Protein AF-A0A1D7Y034-F1 (afdb_monomer_lite)

Foldseek 3Di:
DDDDDDDDDDDPPPPVVVVVVVVVVVVVVVPPDDVLLFFAAPVLQVLCVVLVNDQDAQKKFWDDPPDPGTDIDGPPDPPPDPDPDPIPIGHRHGLVRLVVLLVVQFVDKDWDADPVRWIWMQGPLGIFIDNHNNNRSSVSNSSSSD

Sequence (146 aa):
MKTKLTFSNRELAGEYKATLIDEVKKVSNNNKMKLEEQVCNAEFAKELKELGVKQESKFYWEHGEDAPEPYLITDESELQLEDGYNVENSSAFTVAELGVLLLEKVEKYSVYVFPENLWNGRDENGTAEGSNEANLRAIMLIRALS

Radius of gyration: 21.64 Å; chains: 1; bounding box: 63×40×54 Å

Secondary structure (DSSP, 8-state):
--------SSS-TTHHHHHHHHHHHHHHHH----GGGTB--HHHHHHHHHTT-----SEEEE--TT-SS-EEEETT-TTS--TT-----EE--BHHHHHHHHHTT-S--EEEE-TTS-EEEEETTEEEEESSHHHHHHHHHHHHH-

Structure (mmCIF, N/CA/C/O backbone):
data_AF-A0A1D7Y034-F1
#
_entry.id   AF-A0A1D7Y034-F1
#
loop_
_atom_site.group_PDB
_atom_site.id
_atom_site.type_symbol
_atom_site.label_atom_id
_atom_site.label_alt_id
_atom_site.label_comp_id
_atom_site.label_asym_id
_atom_site.label_entity_id
_atom_site.label_seq_id
_atom_site.pdbx_PDB_ins_code
_atom_site.Cartn_x
_atom_site.Cartn_y
_atom_site.Cartn_z
_atom_site.occupancy
_atom_site.B_iso_or_equiv
_atom_site.auth_seq_id
_atom_site.auth_comp_id
_atom_site.auth_asym_id
_atom_site.auth_atom_id
_atom_site.pdbx_PDB_model_num
ATOM 1 N N . MET A 1 1 ? -27.858 28.026 -14.494 1.00 34.91 1 MET A N 1
ATOM 2 C CA . MET A 1 1 ? -28.434 27.984 -15.856 1.00 34.91 1 MET A CA 1
ATOM 3 C C . MET A 1 1 ? -28.636 26.510 -16.206 1.00 34.91 1 MET A C 1
ATOM 5 O O . MET A 1 1 ? -27.652 25.789 -16.236 1.00 34.91 1 MET A O 1
ATOM 9 N N . LYS A 1 2 ? -29.878 26.011 -16.299 1.00 32.03 2 LYS A N 1
ATOM 10 C CA . LYS A 1 2 ? -30.168 24.599 -16.627 1.00 32.03 2 LYS A CA 1
ATOM 11 C C . LYS A 1 2 ? -30.621 24.534 -18.084 1.00 32.03 2 LYS A C 1
ATOM 13 O O . LYS A 1 2 ? -31.676 25.078 -18.399 1.00 32.03 2 LYS A O 1
ATOM 18 N N . THR A 1 3 ? -29.845 23.899 -18.955 1.00 28.53 3 THR A N 1
ATOM 19 C CA . THR A 1 3 ? -30.207 23.748 -20.370 1.00 28.53 3 THR A CA 1
ATOM 20 C C . THR A 1 3 ? -31.027 22.474 -20.541 1.00 28.53 3 THR A C 1
ATOM 22 O O . THR A 1 3 ? -30.550 21.378 -20.263 1.00 28.53 3 THR A O 1
ATOM 25 N N . LYS A 1 4 ? -32.284 22.620 -20.967 1.00 32.78 4 LYS A N 1
ATOM 26 C CA . LYS A 1 4 ? -33.165 21.510 -21.340 1.00 32.78 4 LYS A CA 1
ATOM 27 C C . LYS A 1 4 ? -32.993 21.272 -22.840 1.00 32.78 4 LYS A C 1
ATOM 29 O O . LYS A 1 4 ? -33.302 22.162 -23.624 1.00 32.78 4 LYS A O 1
ATOM 34 N N . LEU A 1 5 ? -32.483 20.105 -23.227 1.00 32.66 5 LEU A N 1
ATOM 35 C CA . LEU A 1 5 ? -32.348 19.702 -24.629 1.00 32.66 5 LEU A CA 1
ATOM 36 C C . LEU A 1 5 ? -33.499 18.755 -24.990 1.00 32.66 5 LEU A C 1
ATOM 38 O O . LEU A 1 5 ? -33.717 17.749 -24.320 1.00 32.66 5 LEU A O 1
ATOM 42 N N . THR A 1 6 ? -34.239 19.088 -26.043 1.00 40.19 6 THR A N 1
ATOM 43 C CA . THR A 1 6 ? -35.252 18.227 -26.671 1.00 40.19 6 THR A CA 1
ATOM 44 C C . THR A 1 6 ? -34.935 18.130 -28.153 1.00 40.19 6 THR A C 1
ATOM 46 O O . THR A 1 6 ? -34.863 19.166 -28.809 1.00 40.19 6 THR A O 1
ATOM 49 N N . PHE A 1 7 ? -34.788 16.913 -28.685 1.00 42.06 7 PHE A N 1
ATOM 50 C CA . PHE A 1 7 ? -34.561 16.683 -30.116 1.00 42.06 7 PHE A CA 1
ATOM 51 C C . PHE A 1 7 ? -35.415 15.524 -30.640 1.00 42.06 7 PHE A C 1
ATOM 53 O O . PHE A 1 7 ? -35.577 14.505 -29.969 1.00 42.06 7 PHE A O 1
ATOM 60 N N . SER A 1 8 ? -35.982 15.705 -31.837 1.00 41.66 8 SER A N 1
ATOM 61 C CA . SER A 1 8 ? -36.820 14.729 -32.537 1.00 41.66 8 SER A CA 1
ATOM 62 C C . SER A 1 8 ? -35.986 13.756 -33.376 1.00 41.66 8 SER A C 1
ATOM 64 O O . SER A 1 8 ? -35.147 14.165 -34.178 1.00 41.66 8 SER A O 1
ATOM 66 N N . ASN A 1 9 ? -36.271 12.462 -33.230 1.00 45.34 9 ASN A N 1
ATOM 67 C CA . ASN A 1 9 ? -35.638 11.366 -33.960 1.00 45.34 9 ASN A CA 1
ATOM 68 C C . ASN A 1 9 ? -36.084 11.345 -35.430 1.00 45.34 9 ASN A C 1
ATOM 70 O O . ASN A 1 9 ? -37.201 10.894 -35.678 1.00 45.34 9 ASN A O 1
ATOM 74 N N . ARG A 1 10 ? -35.220 11.716 -36.393 1.00 46.59 10 ARG A N 1
ATOM 75 C CA . ARG A 1 10 ? -35.040 10.872 -37.600 1.00 46.59 10 ARG A CA 1
ATOM 76 C C . ARG A 1 10 ? -33.924 11.201 -38.593 1.00 46.59 10 ARG A C 1
ATOM 78 O O . ARG A 1 10 ? -33.664 10.329 -39.408 1.00 46.59 10 ARG A O 1
ATOM 85 N N . GLU A 1 11 ? -33.217 12.328 -38.529 1.00 47.41 11 GLU A N 1
ATOM 86 C CA . GLU A 1 11 ? -32.293 12.677 -39.639 1.00 47.41 11 GLU A CA 1
ATOM 87 C C . GLU A 1 11 ? -30.805 12.812 -39.272 1.00 47.41 11 GLU A C 1
ATOM 89 O O . GLU A 1 11 ? -29.978 13.019 -40.149 1.00 47.41 11 GLU A O 1
ATOM 94 N N . LEU A 1 12 ? -30.413 12.595 -38.011 1.00 46.62 12 LEU A N 1
ATOM 95 C CA . LEU A 1 12 ? -29.021 12.794 -37.559 1.00 46.62 12 LEU A CA 1
ATOM 96 C C . LEU A 1 12 ? -28.217 11.498 -37.329 1.00 46.62 12 LEU A C 1
ATOM 98 O O . LEU A 1 12 ? -27.080 11.546 -36.879 1.00 46.62 12 LEU A O 1
ATOM 102 N N . ALA A 1 13 ? -28.771 10.319 -37.623 1.00 51.94 13 ALA A N 1
ATOM 103 C CA . ALA A 1 13 ? -28.245 9.047 -37.107 1.00 51.94 13 ALA A CA 1
ATOM 104 C C . ALA A 1 13 ? -26.913 8.553 -37.721 1.00 51.94 13 ALA A C 1
ATOM 106 O O . ALA A 1 13 ? -26.304 7.646 -37.157 1.00 51.94 13 ALA A O 1
ATOM 107 N N . GLY A 1 14 ? -26.466 9.097 -38.858 1.00 51.84 14 GLY A N 1
ATOM 108 C CA . GLY A 1 14 ? -25.249 8.645 -39.550 1.00 51.84 14 GLY A CA 1
ATOM 109 C C . GLY A 1 14 ? -23.975 9.329 -39.051 1.00 51.84 14 GLY A C 1
ATOM 110 O O . GLY A 1 14 ? -23.077 8.675 -38.524 1.00 51.84 14 GLY A O 1
ATOM 111 N N . GLU A 1 15 ? -23.917 10.656 -39.171 1.00 49.28 15 GLU A N 1
ATOM 112 C CA . GLU A 1 15 ? -22.722 11.450 -38.845 1.00 49.28 15 GLU A CA 1
ATOM 113 C C . GLU A 1 15 ? -22.504 11.611 -37.332 1.00 49.28 15 GLU A C 1
ATOM 115 O O . GLU A 1 15 ? -21.362 11.536 -36.874 1.00 49.28 15 GLU A O 1
ATOM 120 N N . TYR A 1 16 ? -23.580 11.710 -36.532 1.00 49.69 16 TYR A N 1
ATOM 121 C CA . TYR A 1 16 ? -23.474 11.737 -35.062 1.00 49.69 16 TYR A CA 1
ATOM 122 C C . TYR A 1 16 ? -22.972 10.415 -34.481 1.00 49.69 16 TYR A C 1
ATOM 124 O O . TYR A 1 16 ? -22.330 10.396 -33.437 1.00 49.69 16 TYR A O 1
ATOM 132 N N . LYS A 1 17 ? -23.264 9.286 -35.136 1.00 53.25 17 LYS A N 1
ATOM 133 C CA . LYS A 1 17 ? -22.855 7.969 -34.639 1.00 53.25 17 LYS A CA 1
ATOM 134 C C . LYS A 1 17 ? -21.359 7.744 -34.847 1.00 53.25 17 LYS A C 1
ATOM 136 O O . LYS A 1 17 ? -20.724 7.167 -33.975 1.00 53.25 17 LYS A O 1
ATOM 141 N N . ALA A 1 18 ? -20.794 8.242 -35.947 1.00 55.47 18 ALA A N 1
ATOM 142 C CA . ALA A 1 18 ? -19.353 8.201 -36.190 1.00 55.47 18 ALA A CA 1
ATOM 143 C C . ALA A 1 18 ? -18.583 9.107 -35.213 1.00 55.47 18 ALA A C 1
ATOM 145 O O . ALA A 1 18 ? -17.640 8.648 -34.578 1.00 55.47 18 ALA A O 1
ATOM 146 N N . THR A 1 19 ? -19.049 10.343 -35.003 1.00 57.69 19 THR A N 1
ATOM 147 C CA . THR A 1 19 ? -18.433 11.287 -34.050 1.00 57.69 19 THR A CA 1
ATOM 148 C C . THR A 1 19 ? -18.545 10.823 -32.599 1.00 57.69 19 THR A C 1
ATOM 150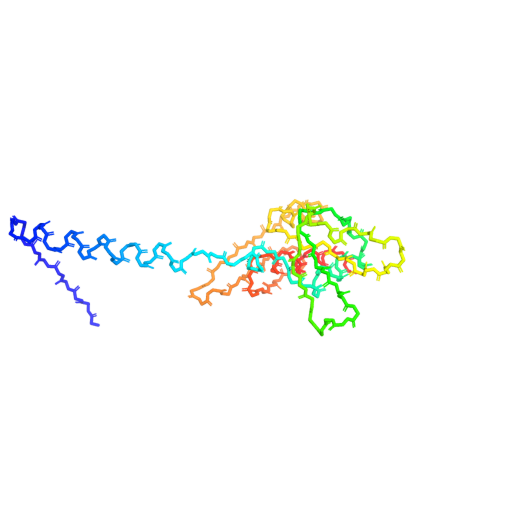 O O . THR A 1 19 ? -17.547 10.862 -31.889 1.00 57.69 19 THR A O 1
ATOM 153 N N . LEU A 1 20 ? -19.691 10.279 -32.169 1.00 56.72 20 LEU A N 1
ATOM 154 C CA . LEU A 1 20 ? -19.827 9.670 -30.838 1.00 56.72 20 LEU A CA 1
ATOM 155 C C . LEU A 1 20 ? -18.932 8.440 -30.668 1.00 56.72 20 LEU A C 1
ATOM 157 O O . LEU A 1 20 ? -18.364 8.249 -29.601 1.00 56.72 20 LEU A O 1
ATOM 161 N N . ILE A 1 21 ? -18.790 7.595 -31.693 1.00 58.81 21 ILE A N 1
ATOM 162 C CA . ILE A 1 21 ? -17.896 6.432 -31.622 1.00 58.81 21 ILE A CA 1
ATOM 163 C C . ILE A 1 21 ? -16.435 6.882 -31.528 1.00 58.81 21 ILE A C 1
ATOM 165 O O . ILE A 1 21 ? -15.679 6.291 -30.761 1.00 58.81 21 ILE A O 1
ATOM 169 N N . ASP A 1 22 ? -16.035 7.923 -32.255 1.00 61.03 22 ASP A N 1
ATOM 170 C CA . ASP A 1 22 ? -14.668 8.441 -32.208 1.00 61.03 22 ASP A CA 1
ATOM 171 C C . ASP A 1 22 ? -14.375 9.200 -30.908 1.00 61.03 22 ASP A C 1
ATOM 173 O O . ASP A 1 22 ? -13.290 9.039 -30.354 1.00 61.03 22 ASP A O 1
ATOM 177 N N . GLU A 1 23 ? -15.339 9.939 -30.352 1.00 60.19 23 GLU A N 1
ATOM 178 C CA . GLU A 1 23 ? -15.241 10.549 -29.019 1.00 60.19 23 GLU A CA 1
ATOM 179 C C . GLU A 1 23 ? -15.202 9.492 -27.909 1.00 60.19 23 GLU A C 1
ATOM 181 O O . GLU A 1 23 ? -14.341 9.563 -27.034 1.00 60.19 23 GLU A O 1
ATOM 186 N N . VAL A 1 24 ? -16.047 8.458 -27.975 1.00 58.50 24 VAL A N 1
ATOM 187 C CA . VAL A 1 24 ? -16.024 7.325 -27.033 1.00 58.50 24 VAL A CA 1
ATOM 188 C C . VAL A 1 24 ? -14.714 6.547 -27.147 1.00 58.50 24 VAL A C 1
ATOM 190 O O . VAL A 1 24 ? -14.150 6.172 -26.125 1.00 58.50 24 VAL A O 1
ATOM 193 N N . LYS A 1 25 ? -14.165 6.351 -28.353 1.00 55.75 25 LYS A N 1
ATOM 194 C CA . LYS A 1 25 ? -12.829 5.759 -28.543 1.00 55.75 25 LYS A CA 1
ATOM 195 C C . LYS A 1 25 ? -11.716 6.659 -28.006 1.00 55.75 25 LYS A C 1
ATOM 197 O O . LYS A 1 25 ? -10.762 6.142 -27.437 1.00 55.75 25 LYS A O 1
ATOM 202 N N . LYS A 1 26 ? -11.829 7.986 -28.137 1.00 50.44 26 LYS A N 1
ATOM 203 C CA . LYS A 1 26 ? -10.877 8.952 -27.558 1.00 50.44 26 LYS A CA 1
ATOM 204 C C . LYS A 1 26 ? -10.892 8.916 -26.029 1.00 50.44 26 LYS A C 1
ATOM 206 O O . LYS A 1 26 ? -9.831 8.889 -25.419 1.00 50.44 26 LYS A O 1
ATOM 211 N N . VAL A 1 27 ? -12.078 8.851 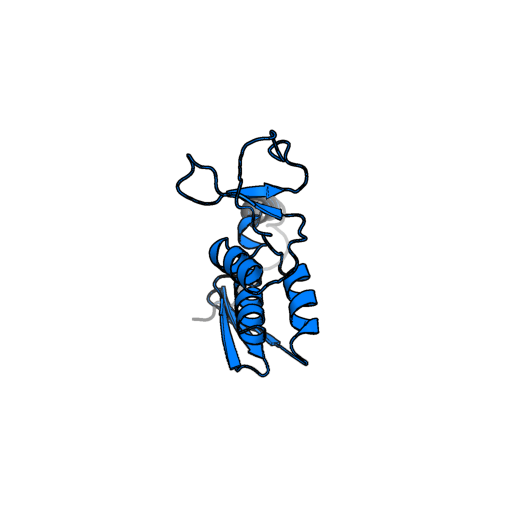-25.422 1.00 54.56 27 VAL A N 1
ATOM 212 C CA . VAL A 1 27 ? -12.254 8.678 -23.970 1.00 54.56 27 VAL A CA 1
ATOM 213 C C . VAL A 1 27 ? -11.753 7.299 -23.522 1.00 54.56 27 VAL A C 1
ATOM 215 O O . VAL A 1 27 ? -11.043 7.193 -22.528 1.00 54.56 27 VAL A O 1
ATOM 218 N N . SER A 1 28 ? -12.042 6.247 -24.292 1.00 49.00 28 SER A N 1
ATOM 219 C CA . SER A 1 28 ? -11.621 4.872 -24.001 1.00 49.00 28 SER A CA 1
ATOM 220 C C . SER A 1 28 ? -10.111 4.649 -24.157 1.00 49.00 28 SER A C 1
ATOM 222 O O . SER A 1 28 ? -9.573 3.777 -23.482 1.00 49.00 28 SER A O 1
ATOM 224 N N . ASN A 1 29 ? -9.423 5.415 -25.011 1.00 45.34 29 ASN A N 1
ATOM 225 C CA . ASN A 1 29 ? -7.968 5.333 -25.193 1.00 45.34 29 ASN A CA 1
ATOM 226 C C . ASN A 1 29 ? -7.175 6.230 -24.225 1.00 45.34 29 ASN A C 1
ATOM 228 O O . ASN A 1 29 ? -5.988 5.981 -24.034 1.00 45.34 29 ASN A O 1
ATOM 232 N N . ASN A 1 30 ? -7.806 7.225 -23.587 1.00 48.59 30 ASN A N 1
ATOM 233 C CA . ASN A 1 30 ? -7.163 8.098 -22.592 1.00 48.59 30 ASN A CA 1
ATOM 234 C C . ASN A 1 30 ? -7.274 7.597 -21.139 1.00 48.59 30 ASN A C 1
ATOM 236 O O . ASN A 1 30 ? -6.642 8.175 -20.265 1.00 48.59 30 ASN A O 1
ATOM 240 N N . ASN A 1 31 ? -8.029 6.524 -20.877 1.00 51.38 31 ASN A N 1
ATOM 241 C CA . ASN A 1 31 ? -8.281 6.001 -19.526 1.00 51.38 31 ASN A CA 1
ATOM 242 C C . ASN A 1 31 ? -7.564 4.670 -19.227 1.00 51.38 31 ASN A C 1
ATOM 244 O O . ASN A 1 31 ? -8.042 3.874 -18.418 1.00 51.38 31 ASN A O 1
ATOM 248 N N . LYS A 1 32 ? -6.409 4.397 -19.850 1.00 58.00 32 LYS A N 1
ATOM 249 C CA . LYS A 1 32 ? -5.504 3.383 -19.288 1.00 58.00 32 LYS A CA 1
ATOM 250 C C . LYS A 1 32 ? -4.909 3.968 -18.008 1.00 58.00 32 LYS A C 1
ATOM 252 O O . LYS A 1 32 ? -3.965 4.748 -18.077 1.00 58.00 32 LYS A O 1
ATOM 257 N N . MET A 1 33 ? -5.519 3.631 -16.873 1.00 66.12 33 MET A N 1
ATOM 258 C CA . MET A 1 33 ? -4.995 3.966 -15.550 1.00 66.12 33 MET A CA 1
ATOM 259 C C . MET A 1 33 ? -3.560 3.450 -15.460 1.00 66.12 33 MET A C 1
ATOM 261 O O . MET A 1 33 ? -3.281 2.327 -15.897 1.00 66.12 33 MET A O 1
ATOM 265 N N . LYS A 1 34 ? -2.650 4.290 -14.974 1.00 79.94 34 LYS A N 1
ATOM 266 C CA . LYS A 1 34 ? -1.241 3.912 -14.867 1.00 79.94 34 LYS A CA 1
ATOM 267 C C . LYS A 1 34 ? -1.082 2.858 -13.771 1.00 79.94 34 LYS A C 1
ATOM 269 O O . LYS A 1 34 ? -1.858 2.837 -12.817 1.00 79.94 34 LYS A O 1
ATOM 274 N N . LEU A 1 35 ? -0.102 1.969 -13.906 1.00 81.31 35 LEU A N 1
ATOM 275 C CA . LEU A 1 35 ? 0.090 0.879 -12.944 1.00 81.31 35 LEU A CA 1
ATOM 276 C C . LEU A 1 35 ? 0.458 1.429 -11.556 1.00 81.31 35 LEU A C 1
ATOM 278 O O . LEU A 1 35 ? -0.013 0.940 -10.536 1.00 81.31 35 LEU A O 1
ATOM 282 N N . GLU A 1 36 ? 1.210 2.522 -11.531 1.00 81.62 36 GLU A N 1
ATOM 283 C CA . GLU A 1 36 ? 1.614 3.275 -10.345 1.00 81.62 36 GLU A CA 1
ATOM 284 C C . GLU A 1 36 ? 0.418 3.899 -9.604 1.00 81.62 36 GLU A C 1
ATOM 286 O O . GLU A 1 36 ? 0.493 4.171 -8.411 1.00 81.62 36 GLU A O 1
ATOM 291 N N . GLU A 1 37 ? -0.716 4.102 -10.285 1.00 83.44 37 GLU A N 1
ATOM 292 C CA . GLU A 1 37 ? -1.966 4.567 -9.668 1.00 83.44 37 GLU A CA 1
ATOM 293 C C . GLU A 1 37 ? -2.772 3.413 -9.040 1.00 83.44 37 GLU A C 1
ATOM 295 O O . GLU A 1 37 ? -3.757 3.660 -8.343 1.00 83.44 37 GLU A O 1
ATOM 300 N N . GLN A 1 38 ? -2.375 2.158 -9.287 1.00 86.62 38 GLN A N 1
ATOM 301 C CA . GLN A 1 38 ? -3.030 0.942 -8.782 1.00 86.62 38 GLN A CA 1
ATOM 302 C C . GLN A 1 38 ? -2.346 0.338 -7.550 1.00 86.62 38 GLN A C 1
ATOM 304 O O . GLN A 1 38 ? -2.928 -0.540 -6.904 1.00 86.62 38 GLN A O 1
ATOM 309 N N . VAL A 1 39 ? -1.144 0.809 -7.221 1.00 95.38 39 VAL A N 1
ATOM 310 C CA . VAL A 1 39 ? -0.320 0.344 -6.099 1.00 95.38 39 VAL A CA 1
ATOM 311 C C . VAL A 1 39 ? -0.037 1.479 -5.112 1.00 95.38 39 VAL A C 1
ATOM 313 O O . VAL A 1 39 ? -0.213 2.657 -5.436 1.00 95.38 39 VAL A O 1
ATOM 316 N N . CYS A 1 40 ? 0.380 1.143 -3.890 1.00 96.62 40 CYS A N 1
ATOM 317 C CA . CYS A 1 40 ? 0.893 2.143 -2.960 1.00 96.62 40 CYS A CA 1
ATOM 318 C C . CYS A 1 40 ? 2.222 2.714 -3.464 1.00 96.62 40 CYS A C 1
ATOM 320 O O . CYS A 1 40 ? 2.967 2.046 -4.182 1.00 96.62 40 CYS A O 1
ATOM 322 N N . ASN A 1 41 ? 2.526 3.951 -3.085 1.00 95.50 41 ASN A N 1
ATOM 323 C CA . ASN A 1 41 ? 3.801 4.579 -3.408 1.00 95.50 41 ASN A CA 1
ATOM 324 C C . ASN A 1 41 ? 4.982 3.891 -2.684 1.00 95.50 41 ASN A C 1
ATOM 326 O O . ASN A 1 41 ? 4.804 3.108 -1.745 1.00 95.50 41 ASN A O 1
ATOM 330 N N . ALA A 1 42 ? 6.199 4.198 -3.134 1.00 94.56 42 ALA A N 1
ATOM 331 C CA . ALA A 1 42 ? 7.419 3.601 -2.597 1.00 94.56 42 ALA A CA 1
ATOM 332 C C . ALA A 1 42 ? 7.657 3.930 -1.115 1.00 94.56 42 ALA A C 1
ATOM 334 O O . ALA A 1 42 ? 8.115 3.068 -0.366 1.00 94.56 42 ALA A O 1
ATOM 335 N N . GLU A 1 43 ? 7.302 5.143 -0.681 1.00 95.38 43 GLU A N 1
ATOM 336 C CA . GLU A 1 43 ? 7.443 5.580 0.713 1.00 95.38 43 GLU A CA 1
ATOM 337 C C . GLU A 1 43 ? 6.611 4.702 1.659 1.00 95.38 43 GLU A C 1
ATOM 339 O O . GLU A 1 43 ? 7.154 4.124 2.600 1.00 95.38 43 GLU A O 1
ATOM 344 N N . PHE A 1 44 ? 5.323 4.501 1.363 1.00 97.19 44 PHE A N 1
ATOM 345 C CA . PHE A 1 44 ? 4.453 3.647 2.172 1.00 97.19 44 PHE A CA 1
ATOM 346 C C . PHE A 1 44 ? 4.834 2.170 2.073 1.00 97.19 44 PHE A C 1
ATOM 348 O O . PHE A 1 44 ? 4.738 1.447 3.062 1.00 97.19 44 PHE A O 1
ATOM 355 N N . ALA A 1 45 ? 5.278 1.696 0.905 1.00 95.88 45 ALA A N 1
ATOM 356 C CA . ALA A 1 45 ? 5.780 0.330 0.757 1.00 95.88 45 ALA A CA 1
ATOM 357 C C . ALA A 1 45 ? 6.983 0.060 1.677 1.00 95.88 45 ALA A C 1
ATOM 359 O O . ALA A 1 45 ? 7.037 -0.977 2.345 1.00 95.88 45 ALA A O 1
ATOM 360 N N . LYS A 1 46 ? 7.924 1.010 1.744 1.00 94.88 46 LYS A N 1
ATOM 361 C CA . LYS A 1 46 ? 9.091 0.939 2.626 1.00 94.88 46 LYS A CA 1
ATOM 362 C C . LYS A 1 46 ? 8.688 0.976 4.099 1.00 94.88 46 LYS A C 1
ATOM 364 O O . LYS A 1 46 ? 9.138 0.131 4.867 1.00 94.88 46 LYS A O 1
ATOM 369 N N . GLU A 1 47 ? 7.796 1.883 4.480 1.00 97.12 47 GLU A N 1
ATOM 370 C CA . GLU A 1 47 ? 7.309 1.979 5.860 1.00 97.12 47 GLU A CA 1
ATOM 371 C C . GLU A 1 47 ? 6.597 0.689 6.309 1.00 97.12 47 GLU A C 1
ATOM 373 O O . GLU A 1 47 ? 6.875 0.155 7.382 1.00 97.12 47 GLU A O 1
ATOM 378 N N . LEU A 1 48 ? 5.753 0.098 5.456 1.00 97.00 48 LEU A N 1
ATOM 379 C CA . LEU A 1 48 ? 5.115 -1.196 5.729 1.00 97.00 48 LEU A CA 1
ATOM 380 C C . LEU A 1 48 ? 6.142 -2.325 5.917 1.00 97.00 48 LEU A C 1
ATOM 382 O O . LEU A 1 48 ? 5.958 -3.192 6.775 1.00 97.00 48 LEU A O 1
ATOM 386 N N . LYS A 1 49 ? 7.232 -2.322 5.140 1.00 95.19 49 LYS A N 1
ATOM 387 C CA . LYS A 1 49 ? 8.342 -3.272 5.301 1.00 95.19 49 LYS A CA 1
ATOM 388 C C . LYS A 1 49 ? 9.035 -3.099 6.653 1.00 95.19 49 LYS A C 1
ATOM 390 O O . LYS A 1 49 ? 9.292 -4.095 7.328 1.00 95.19 49 LYS A O 1
ATOM 395 N N . GLU A 1 50 ? 9.304 -1.862 7.063 1.00 96.00 50 GLU A N 1
ATOM 396 C CA . GLU A 1 50 ? 9.917 -1.534 8.359 1.00 96.00 50 GLU A CA 1
ATOM 397 C C . GLU A 1 50 ? 9.020 -1.931 9.544 1.00 96.00 50 GLU A C 1
ATOM 399 O O . GLU A 1 50 ? 9.516 -2.419 10.559 1.00 96.00 50 GLU A O 1
ATOM 404 N N . LEU A 1 51 ? 7.697 -1.837 9.378 1.00 97.00 51 LEU A N 1
ATOM 405 C CA . LEU A 1 51 ? 6.693 -2.314 10.338 1.00 97.00 51 LEU A CA 1
ATOM 406 C C . LEU A 1 51 ? 6.506 -3.846 10.334 1.00 97.00 51 LEU A C 1
ATOM 408 O O . LEU A 1 51 ? 5.669 -4.378 11.066 1.00 97.00 51 LEU A O 1
ATOM 412 N N . GLY A 1 52 ? 7.278 -4.580 9.528 1.00 95.44 52 GLY A N 1
ATOM 413 C CA . GLY A 1 52 ? 7.280 -6.043 9.506 1.00 95.44 52 GLY A CA 1
ATOM 414 C C . GLY A 1 52 ? 6.139 -6.676 8.706 1.00 95.44 52 GLY A C 1
ATOM 415 O O . GLY A 1 52 ? 5.872 -7.870 8.868 1.00 95.44 52 GLY A O 1
ATOM 416 N N . VAL A 1 53 ? 5.464 -5.918 7.835 1.00 96.06 53 VAL A N 1
ATOM 417 C CA . VAL A 1 53 ? 4.481 -6.486 6.902 1.00 96.06 53 VAL A CA 1
ATOM 418 C C . VAL A 1 53 ? 5.194 -7.398 5.911 1.00 96.06 53 VAL A C 1
ATOM 420 O O . VAL A 1 53 ? 6.219 -7.042 5.324 1.00 96.06 53 VAL A O 1
ATOM 423 N N . LYS A 1 54 ? 4.635 -8.592 5.710 1.00 94.31 54 LYS A N 1
ATOM 424 C CA . LYS A 1 54 ? 5.178 -9.596 4.796 1.00 94.31 54 LYS A CA 1
ATOM 425 C C . LYS A 1 54 ? 5.234 -9.042 3.364 1.00 94.31 54 LYS A C 1
ATOM 427 O O . LYS A 1 54 ? 4.219 -8.609 2.829 1.00 94.31 54 LYS A O 1
ATOM 432 N N . GLN A 1 55 ? 6.418 -9.062 2.755 1.00 92.69 55 GLN A N 1
ATOM 433 C CA . GLN A 1 55 ? 6.681 -8.470 1.437 1.00 92.69 55 GLN A CA 1
ATOM 434 C C . GLN A 1 55 ? 6.381 -9.462 0.300 1.00 92.69 55 GLN A C 1
ATOM 436 O O . GLN A 1 55 ? 7.285 -9.999 -0.340 1.00 92.69 55 GLN A O 1
ATOM 441 N N . GLU A 1 56 ? 5.094 -9.729 0.078 1.00 90.50 56 GLU A N 1
ATOM 442 C CA . GLU A 1 56 ? 4.594 -10.604 -0.987 1.00 90.50 56 GLU A CA 1
ATOM 443 C C . GLU A 1 56 ? 3.585 -9.839 -1.850 1.00 90.50 56 GLU A C 1
ATOM 445 O O . GLU A 1 56 ? 2.461 -9.589 -1.423 1.00 90.50 56 GLU A O 1
ATOM 450 N N . SER A 1 57 ? 4.001 -9.456 -3.057 1.00 91.81 57 SER A N 1
ATOM 451 C CA . SER A 1 57 ? 3.163 -8.782 -4.055 1.00 91.81 57 SER A CA 1
ATOM 452 C C . SER A 1 57 ? 3.588 -9.226 -5.453 1.00 91.81 57 SER A C 1
ATOM 454 O O . SER A 1 57 ? 4.677 -9.763 -5.645 1.00 91.81 57 SER A O 1
ATOM 456 N N . LYS A 1 58 ? 2.732 -8.994 -6.449 1.00 91.12 58 LYS A N 1
ATOM 457 C CA . LYS A 1 58 ? 3.111 -9.105 -7.867 1.00 91.12 58 LYS A CA 1
ATOM 458 C C . LYS A 1 58 ? 3.945 -7.929 -8.370 1.00 91.12 58 LYS A C 1
ATOM 460 O O . LYS A 1 58 ? 4.546 -8.029 -9.439 1.00 91.12 58 LYS A O 1
ATOM 465 N N . PHE A 1 59 ? 3.995 -6.842 -7.606 1.00 91.81 59 PHE A N 1
ATOM 466 C CA . PHE A 1 59 ? 4.688 -5.613 -7.965 1.00 91.81 59 PHE A CA 1
ATOM 467 C C . PHE A 1 59 ? 5.662 -5.189 -6.866 1.00 91.81 59 PHE A C 1
ATOM 469 O O . PHE A 1 59 ? 5.389 -5.360 -5.674 1.00 91.81 59 PHE A O 1
ATOM 476 N N . TYR A 1 60 ? 6.786 -4.597 -7.261 1.00 91.88 60 TYR A N 1
ATOM 477 C CA . TYR A 1 60 ? 7.828 -4.140 -6.344 1.00 91.88 60 TYR A CA 1
ATOM 478 C C . TYR A 1 60 ? 8.364 -2.773 -6.755 1.00 91.88 60 TYR A C 1
ATOM 480 O O . TYR A 1 60 ? 8.504 -2.479 -7.939 1.00 91.88 60 TYR A O 1
ATOM 488 N N . TRP A 1 61 ? 8.676 -1.955 -5.756 1.00 92.00 61 TRP A N 1
ATOM 489 C CA . TRP A 1 61 ? 9.490 -0.762 -5.919 1.00 92.00 61 TRP A CA 1
ATOM 490 C C . TRP A 1 61 ? 10.957 -1.146 -5.808 1.00 92.00 61 TRP A C 1
ATOM 492 O O . TRP A 1 61 ? 11.385 -1.659 -4.768 1.00 92.00 61 TRP A O 1
ATOM 502 N N . GLU A 1 62 ? 11.695 -0.883 -6.879 1.00 87.25 62 GLU A N 1
ATOM 503 C CA . GLU A 1 62 ? 13.132 -1.094 -6.976 1.00 87.25 62 GLU A CA 1
ATOM 504 C C . GLU A 1 62 ? 13.880 0.235 -6.848 1.00 87.25 62 GLU A C 1
ATOM 506 O O . GLU A 1 62 ? 13.508 1.241 -7.458 1.00 87.25 62 GLU A O 1
ATOM 511 N N . HIS A 1 63 ? 14.951 0.221 -6.052 1.00 82.38 63 HIS A N 1
ATOM 512 C CA . HIS A 1 63 ? 15.878 1.337 -5.891 1.00 82.38 63 HIS A CA 1
ATOM 513 C C . HIS A 1 63 ? 17.220 0.923 -6.494 1.00 82.38 63 HIS A C 1
ATOM 515 O O . HIS A 1 63 ? 17.990 0.191 -5.873 1.00 82.38 63 HIS A O 1
ATOM 521 N N . GLY A 1 64 ? 17.481 1.357 -7.727 1.00 72.56 64 GLY A N 1
ATOM 522 C CA . GLY A 1 64 ? 18.789 1.166 -8.351 1.00 72.56 64 GLY A CA 1
ATOM 523 C C . GLY A 1 64 ? 19.816 2.137 -7.770 1.00 72.56 64 GLY A C 1
ATOM 524 O O . GLY A 1 64 ? 19.474 3.281 -7.482 1.00 72.56 64 GLY A O 1
ATOM 525 N N . GLU A 1 65 ? 21.080 1.720 -7.656 1.00 71.12 65 GLU A N 1
ATOM 526 C CA . GLU A 1 65 ? 22.172 2.600 -7.193 1.00 71.12 65 GLU A CA 1
ATOM 527 C C . GLU A 1 65 ? 22.310 3.869 -8.058 1.00 71.12 65 GLU A C 1
ATOM 529 O O . GLU A 1 65 ? 22.636 4.940 -7.548 1.00 71.12 65 GLU A O 1
ATOM 534 N N . ASP A 1 66 ? 21.993 3.759 -9.353 1.00 71.94 66 ASP A N 1
ATOM 535 C CA . ASP A 1 66 ? 22.074 4.846 -10.334 1.00 71.94 66 ASP A CA 1
ATOM 536 C C . ASP A 1 66 ? 20.728 5.558 -10.593 1.00 71.94 66 ASP A C 1
ATOM 538 O O . ASP A 1 66 ? 20.662 6.493 -11.397 1.00 71.94 66 ASP A O 1
ATOM 542 N N . ALA A 1 67 ? 19.639 5.128 -9.943 1.00 69.31 67 ALA A N 1
ATOM 543 C CA . ALA A 1 67 ? 18.305 5.690 -10.140 1.00 69.31 67 ALA A CA 1
ATOM 544 C C . ALA A 1 67 ? 17.941 6.633 -8.978 1.00 69.31 67 ALA A C 1
ATOM 546 O O . ALA A 1 67 ? 17.840 6.184 -7.838 1.00 69.31 67 ALA A O 1
ATOM 547 N N . PRO A 1 68 ? 17.703 7.935 -9.232 1.00 76.81 68 PRO A N 1
ATOM 548 C CA . PRO A 1 68 ? 17.359 8.880 -8.167 1.00 76.81 68 PRO A CA 1
ATOM 549 C C . PRO A 1 68 ? 15.958 8.652 -7.585 1.00 76.81 68 PRO A C 1
ATOM 551 O O . PRO A 1 68 ? 15.686 9.106 -6.480 1.00 76.81 68 PRO A O 1
ATOM 554 N N . GLU A 1 69 ? 15.079 7.970 -8.322 1.00 83.81 69 GLU A N 1
ATOM 555 C CA . GLU A 1 69 ? 13.689 7.719 -7.947 1.00 83.81 69 GLU A CA 1
ATOM 556 C C . GLU A 1 69 ? 13.371 6.223 -8.088 1.00 83.81 69 GLU A C 1
ATOM 558 O O . GLU A 1 69 ? 13.842 5.593 -9.045 1.00 83.81 69 GLU A O 1
ATOM 563 N N . PRO A 1 70 ? 12.559 5.650 -7.181 1.00 85.62 70 PRO A N 1
ATOM 564 C CA . PRO A 1 70 ? 12.129 4.265 -7.287 1.00 85.62 70 PRO A CA 1
ATOM 565 C C . PRO A 1 70 ? 11.256 4.047 -8.521 1.00 85.62 70 PRO A C 1
ATOM 567 O O . PRO A 1 70 ? 10.433 4.890 -8.884 1.00 85.62 70 PRO A O 1
ATOM 570 N N . TYR A 1 71 ? 11.393 2.877 -9.140 1.00 86.19 71 TYR A N 1
ATOM 571 C CA . TYR A 1 71 ? 10.577 2.479 -10.285 1.00 86.19 71 TYR A CA 1
ATOM 572 C C . TYR A 1 71 ? 9.870 1.148 -10.034 1.00 86.19 71 TYR A C 1
ATOM 574 O O . TYR A 1 71 ? 10.297 0.332 -9.216 1.00 86.19 71 TYR A O 1
ATOM 582 N N . LEU A 1 72 ? 8.728 0.974 -10.701 1.00 88.38 72 LEU A N 1
ATOM 583 C CA . LEU A 1 72 ? 7.833 -0.154 -10.485 1.00 88.38 72 LEU A CA 1
ATOM 584 C C . LEU A 1 72 ? 8.212 -1.316 -11.406 1.00 88.38 72 LEU A C 1
ATOM 586 O O . LEU A 1 72 ? 8.211 -1.167 -12.629 1.00 88.38 72 LEU A O 1
ATOM 590 N N . ILE A 1 73 ? 8.478 -2.476 -10.817 1.00 87.75 73 ILE A N 1
ATOM 591 C CA . ILE A 1 73 ? 8.770 -3.726 -11.523 1.00 87.75 73 ILE A CA 1
ATOM 592 C C . ILE A 1 73 ? 7.739 -4.803 -11.171 1.00 87.75 73 ILE A C 1
ATOM 594 O O . ILE A 1 73 ? 7.012 -4.701 -10.179 1.00 87.75 73 ILE A O 1
ATOM 598 N N . THR A 1 74 ? 7.667 -5.846 -11.994 1.00 86.12 74 THR A N 1
ATOM 599 C CA . THR A 1 74 ? 6.834 -7.035 -11.754 1.00 86.12 74 THR A CA 1
ATOM 600 C C . THR A 1 74 ? 7.679 -8.187 -11.223 1.00 86.12 74 THR A C 1
ATOM 602 O O . THR A 1 74 ? 8.871 -8.254 -11.501 1.00 86.12 74 THR A O 1
ATOM 605 N N . ASP A 1 75 ? 7.072 -9.157 -10.545 1.00 76.06 75 ASP A N 1
ATOM 606 C CA . ASP A 1 75 ? 7.770 -10.368 -10.081 1.00 76.06 75 ASP A CA 1
ATOM 607 C C . ASP A 1 75 ? 8.365 -11.236 -11.210 1.00 76.06 75 ASP A C 1
ATOM 609 O O . ASP A 1 75 ? 9.223 -12.074 -10.952 1.00 76.06 75 ASP A O 1
ATOM 613 N N . GLU A 1 76 ? 7.945 -11.022 -12.457 1.00 74.50 76 GLU A N 1
ATOM 614 C CA . GLU A 1 76 ? 8.508 -11.664 -13.653 1.00 74.50 76 GLU A CA 1
ATOM 615 C C . GLU A 1 76 ? 9.709 -10.918 -14.268 1.00 74.50 76 GLU A C 1
ATOM 617 O O . GLU A 1 76 ? 10.301 -11.416 -15.225 1.00 74.50 76 GLU A O 1
ATOM 622 N N . SER A 1 77 ? 10.078 -9.722 -13.787 1.00 66.94 77 SER A N 1
ATOM 623 C CA . SER A 1 77 ? 11.188 -8.979 -14.393 1.00 66.94 77 SER A CA 1
ATOM 624 C C . SER A 1 77 ? 12.521 -9.687 -14.136 1.00 66.94 77 SER A C 1
ATOM 626 O O . SER A 1 77 ? 12.888 -9.906 -12.983 1.00 66.94 77 SER A O 1
ATOM 628 N N . GLU A 1 78 ? 13.275 -9.970 -15.204 1.00 57.94 78 GLU A N 1
ATOM 629 C CA . GLU A 1 78 ? 14.601 -10.623 -15.169 1.00 57.94 78 GLU A CA 1
ATOM 630 C C . GLU A 1 78 ? 15.656 -9.870 -14.334 1.00 57.94 78 GLU A C 1
ATOM 632 O O . GLU A 1 78 ? 16.718 -10.416 -14.063 1.00 57.94 78 GLU A O 1
ATOM 637 N N . LEU A 1 79 ? 15.358 -8.646 -13.878 1.00 56.34 79 LEU A N 1
ATOM 638 C CA . LEU A 1 79 ? 16.172 -7.875 -12.929 1.00 56.34 79 LEU A CA 1
ATOM 639 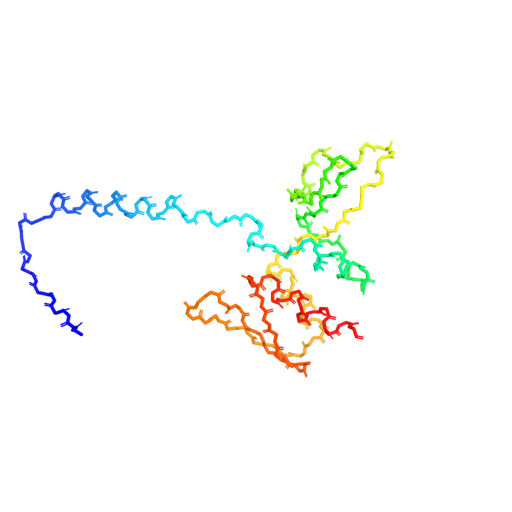C C . LEU A 1 79 ? 16.264 -8.520 -11.534 1.00 56.34 79 LEU A C 1
ATOM 641 O O . LEU A 1 79 ? 16.990 -8.037 -10.667 1.00 56.34 79 LEU A O 1
ATOM 645 N N . GLN A 1 80 ? 15.565 -9.634 -11.302 1.00 53.50 80 GLN A N 1
ATOM 646 C CA . GLN A 1 80 ? 15.759 -10.427 -10.099 1.00 53.50 80 GLN A CA 1
ATOM 647 C C . GLN A 1 80 ? 17.147 -11.075 -10.081 1.00 53.50 80 GLN A C 1
ATOM 649 O O . GLN A 1 80 ? 17.366 -12.141 -10.648 1.00 53.50 80 GLN A O 1
ATOM 654 N N . LEU A 1 81 ? 18.019 -10.464 -9.277 1.00 52.12 81 LEU A N 1
ATOM 655 C CA . LEU A 1 81 ? 19.113 -11.132 -8.579 1.00 52.12 81 LEU A CA 1
ATOM 656 C C . LEU A 1 81 ? 20.245 -11.609 -9.504 1.00 52.12 81 LEU A C 1
ATOM 658 O O . LEU A 1 81 ? 20.535 -12.802 -9.581 1.00 52.12 81 LEU A O 1
ATOM 662 N N . GLU A 1 82 ? 20.977 -10.684 -10.132 1.00 50.00 82 GLU A N 1
ATOM 663 C CA . GLU A 1 82 ? 22.407 -10.970 -10.292 1.00 50.00 82 GLU A CA 1
ATOM 664 C C . GLU A 1 82 ? 23.033 -10.978 -8.889 1.00 50.00 82 GLU A C 1
ATOM 666 O O . GLU A 1 82 ? 22.995 -9.976 -8.168 1.00 50.00 82 GLU A O 1
ATOM 671 N N . ASP A 1 83 ? 23.553 -12.142 -8.488 1.00 44.09 83 ASP A N 1
ATOM 672 C CA . ASP A 1 83 ? 24.240 -12.374 -7.217 1.00 44.09 83 ASP A CA 1
ATOM 673 C C . ASP A 1 83 ? 25.294 -11.278 -6.966 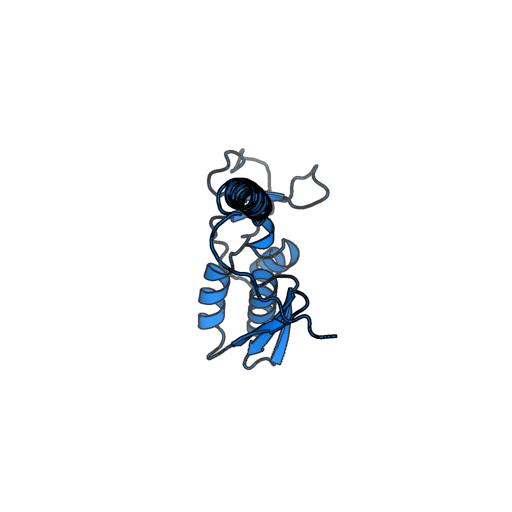1.00 44.09 83 ASP A C 1
ATOM 675 O O . ASP A 1 83 ? 26.388 -11.302 -7.532 1.00 44.09 83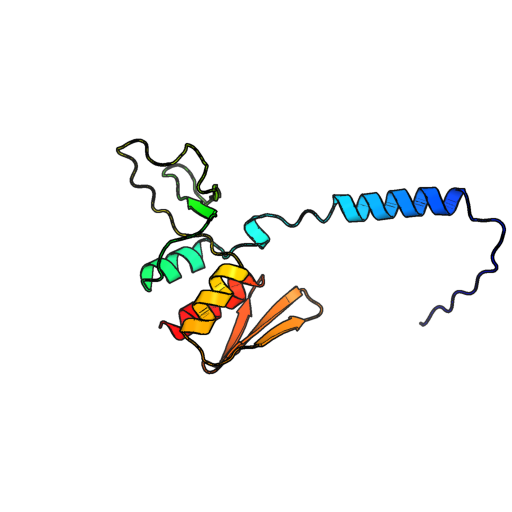 ASP A O 1
ATOM 679 N N . GLY A 1 84 ? 24.972 -10.305 -6.108 1.00 52.34 84 GLY A N 1
ATOM 680 C CA . GLY A 1 84 ? 25.895 -9.233 -5.719 1.00 52.34 84 GLY A CA 1
ATOM 681 C C . GLY A 1 84 ? 25.273 -7.846 -5.571 1.00 52.34 84 GLY A C 1
ATOM 682 O O . GLY A 1 84 ? 25.834 -7.031 -4.839 1.00 52.34 84 GLY A O 1
ATOM 683 N N . TYR A 1 85 ? 24.115 -7.581 -6.186 1.00 53.31 85 TYR A N 1
ATOM 684 C CA . TYR A 1 85 ? 23.407 -6.308 -6.016 1.00 53.31 85 TYR A CA 1
ATOM 685 C C . TYR A 1 85 ? 22.422 -6.381 -4.840 1.00 53.31 85 TYR A C 1
ATOM 687 O O . TYR A 1 85 ? 21.424 -7.100 -4.877 1.00 53.31 85 TYR A O 1
ATOM 695 N N . ASN A 1 86 ? 22.704 -5.626 -3.772 1.00 55.25 86 ASN A N 1
ATOM 696 C CA . ASN A 1 86 ? 21.778 -5.420 -2.655 1.00 55.25 86 ASN A CA 1
ATOM 697 C C . ASN A 1 86 ? 20.664 -4.468 -3.092 1.00 55.25 86 ASN A C 1
ATOM 699 O O . ASN A 1 86 ? 20.664 -3.291 -2.740 1.00 55.25 86 ASN A O 1
ATOM 703 N N . VAL A 1 87 ? 19.716 -4.965 -3.878 1.00 62.28 87 VAL A N 1
ATOM 704 C CA . VAL A 1 87 ? 18.563 -4.158 -4.258 1.00 62.28 87 VAL A CA 1
ATOM 705 C C . VAL A 1 87 ? 17.593 -4.099 -3.075 1.00 62.28 87 VAL A C 1
ATOM 707 O O . VAL A 1 87 ? 17.008 -5.110 -2.669 1.00 62.28 87 VAL A O 1
ATOM 710 N N . GLU A 1 88 ? 17.422 -2.914 -2.483 1.00 74.00 88 GLU A N 1
ATOM 711 C CA . GLU A 1 88 ? 16.401 -2.678 -1.458 1.00 74.00 88 GLU A CA 1
ATOM 712 C C . GLU A 1 88 ? 15.004 -2.644 -2.099 1.00 74.00 88 GLU A C 1
ATOM 714 O O . GLU A 1 88 ? 14.426 -1.587 -2.355 1.00 74.00 88 GLU A O 1
ATOM 719 N N . ASN A 1 89 ? 14.438 -3.829 -2.335 1.00 85.06 89 ASN A N 1
ATOM 720 C CA . ASN A 1 89 ? 13.086 -3.966 -2.874 1.00 85.06 89 ASN A CA 1
ATOM 721 C C . ASN A 1 89 ? 12.024 -3.898 -1.772 1.00 85.06 89 ASN A C 1
ATOM 723 O O . ASN A 1 89 ? 12.190 -4.481 -0.692 1.00 85.06 89 ASN A O 1
ATOM 727 N N . SER A 1 90 ? 10.915 -3.212 -2.058 1.00 92.19 90 SER A N 1
ATOM 728 C CA . SER A 1 90 ? 9.712 -3.185 -1.211 1.00 92.19 90 SER A CA 1
ATOM 729 C C . SER A 1 90 ? 8.476 -3.499 -2.049 1.00 92.19 90 SER A C 1
ATOM 731 O O . SER A 1 90 ? 8.384 -3.077 -3.198 1.00 92.19 90 SER A O 1
ATOM 733 N N . SER A 1 91 ? 7.528 -4.255 -1.503 1.00 93.69 91 SER A N 1
ATOM 734 C CA . SER A 1 91 ? 6.318 -4.656 -2.219 1.00 93.69 91 SER A CA 1
ATOM 735 C C . SER A 1 91 ? 5.433 -3.450 -2.517 1.00 93.69 91 SER A C 1
ATOM 737 O O . SER A 1 91 ? 5.000 -2.734 -1.617 1.00 93.69 91 SER A O 1
ATOM 739 N N . ALA A 1 92 ? 5.130 -3.249 -3.794 1.00 95.25 92 ALA A N 1
ATOM 740 C CA . ALA A 1 92 ? 4.160 -2.268 -4.246 1.00 95.25 92 ALA A CA 1
ATOM 741 C C . ALA A 1 92 ? 2.770 -2.907 -4.148 1.00 95.25 92 ALA A C 1
ATOM 743 O O . ALA A 1 92 ? 2.312 -3.606 -5.053 1.00 95.25 92 ALA A O 1
ATOM 744 N N . PHE A 1 93 ? 2.128 -2.756 -2.993 1.00 96.62 93 PHE A N 1
ATOM 745 C CA . PHE A 1 93 ? 0.856 -3.416 -2.728 1.00 96.62 93 PHE A CA 1
ATOM 746 C C . PHE A 1 93 ? -0.290 -2.744 -3.479 1.00 96.62 93 PHE A C 1
ATOM 748 O O . PHE A 1 93 ? -0.466 -1.527 -3.447 1.00 96.62 93 PHE A O 1
ATOM 755 N N . THR A 1 94 ? -1.118 -3.561 -4.107 1.00 96.44 94 THR A N 1
ATOM 756 C CA . THR A 1 94 ? -2.367 -3.152 -4.741 1.00 96.44 94 THR A CA 1
ATOM 757 C C . THR A 1 94 ? -3.448 -2.832 -3.707 1.00 96.44 94 THR A C 1
ATOM 759 O O . THR A 1 94 ? -3.399 -3.244 -2.545 1.00 96.44 94 THR A O 1
ATOM 762 N N . VAL A 1 95 ? -4.511 -2.160 -4.156 1.00 94.88 95 VAL A N 1
ATOM 763 C CA . VAL A 1 95 ? -5.736 -1.929 -3.365 1.00 94.88 95 VAL A CA 1
ATOM 764 C C . VAL A 1 95 ? -6.286 -3.222 -2.743 1.00 94.88 95 VAL A C 1
ATOM 766 O O . VAL A 1 95 ? -6.747 -3.217 -1.596 1.00 94.88 95 VAL A O 1
ATOM 769 N N . ALA A 1 96 ? -6.256 -4.324 -3.500 1.00 94.31 96 ALA A N 1
ATOM 770 C CA . ALA A 1 96 ? -6.785 -5.613 -3.066 1.00 94.31 96 ALA A CA 1
ATOM 771 C C . ALA A 1 96 ? -5.934 -6.225 -1.946 1.00 94.31 96 ALA A C 1
ATOM 773 O O . ALA A 1 96 ? -6.483 -6.606 -0.914 1.00 94.31 96 ALA A O 1
ATOM 774 N N . GLU A 1 97 ? -4.611 -6.254 -2.118 1.00 97.19 97 GLU A N 1
ATOM 775 C CA . GLU A 1 97 ? -3.671 -6.786 -1.123 1.00 97.19 97 GLU A CA 1
ATOM 776 C C . GLU A 1 97 ? -3.742 -5.990 0.183 1.00 97.19 97 GLU A C 1
ATOM 778 O O . GLU A 1 97 ? -3.954 -6.567 1.249 1.00 97.19 97 GLU A O 1
ATOM 783 N N . LEU A 1 98 ? -3.694 -4.655 0.102 1.00 97.00 98 LEU A N 1
ATOM 784 C CA . LEU A 1 98 ? -3.842 -3.788 1.275 1.00 97.00 98 LEU A CA 1
ATOM 785 C C . LEU A 1 98 ? -5.202 -3.957 1.951 1.00 97.00 98 LEU A C 1
ATOM 787 O O . LEU A 1 98 ? -5.301 -3.857 3.168 1.00 97.00 98 LEU A O 1
ATOM 791 N N . GLY A 1 99 ? -6.255 -4.234 1.178 1.00 95.12 99 GLY A N 1
ATOM 792 C CA . GLY A 1 99 ? -7.581 -4.516 1.718 1.00 95.12 99 GLY A CA 1
ATOM 793 C C . GLY A 1 99 ? -7.620 -5.756 2.602 1.00 95.12 99 GLY A C 1
ATOM 794 O O . GLY A 1 99 ? -8.264 -5.726 3.648 1.00 95.12 99 GLY A O 1
ATOM 795 N N . VAL A 1 100 ? -6.934 -6.824 2.188 1.00 95.94 100 VAL A N 1
ATOM 796 C CA . VAL A 1 100 ? -6.820 -8.061 2.972 1.00 95.94 100 VAL A CA 1
ATOM 797 C C . VAL A 1 100 ? -5.993 -7.809 4.228 1.00 95.94 100 VAL A C 1
ATOM 799 O O . VAL A 1 100 ? -6.474 -8.081 5.323 1.00 95.94 100 VAL A O 1
ATOM 802 N N . LEU A 1 101 ? -4.807 -7.211 4.080 1.00 96.75 101 LEU A N 1
ATOM 803 C CA . LEU A 1 101 ? -3.915 -6.908 5.203 1.00 96.75 101 LEU A CA 1
ATOM 804 C C . LEU A 1 101 ? -4.582 -6.002 6.246 1.00 96.75 101 LEU A C 1
ATOM 806 O O . LEU A 1 101 ? -4.443 -6.223 7.445 1.00 96.75 101 LEU A O 1
ATOM 810 N N . LEU A 1 102 ? -5.347 -5.002 5.805 1.00 95.88 102 LEU A N 1
ATOM 811 C CA . LEU A 1 102 ? -6.065 -4.100 6.700 1.00 95.88 102 LEU A CA 1
ATOM 812 C C . LEU A 1 102 ? -7.156 -4.833 7.494 1.00 95.88 102 LEU A C 1
ATOM 814 O O . LEU A 1 102 ? -7.265 -4.620 8.697 1.00 95.88 102 LEU A O 1
ATOM 818 N N . LEU A 1 103 ? -7.914 -5.744 6.869 1.00 95.31 103 LEU A N 1
ATOM 819 C CA . LEU A 1 103 ? -8.930 -6.552 7.566 1.00 95.31 103 LEU A CA 1
ATOM 820 C C . LEU A 1 103 ? -8.343 -7.494 8.630 1.00 95.31 103 LEU A C 1
ATOM 822 O O . LEU A 1 103 ? -9.069 -7.927 9.520 1.00 95.31 103 LEU A O 1
ATOM 826 N N . GLU A 1 104 ? -7.049 -7.813 8.567 1.00 95.69 104 GLU A N 1
ATOM 827 C CA . GLU A 1 104 ? -6.368 -8.570 9.625 1.00 95.69 104 GLU A CA 1
ATOM 828 C C . GLU A 1 104 ? -6.029 -7.711 10.852 1.00 95.69 104 GLU A C 1
ATOM 830 O O . GLU A 1 104 ? -5.716 -8.257 11.913 1.00 95.69 104 GLU A O 1
ATOM 835 N N . LYS A 1 105 ? -6.043 -6.378 10.710 1.00 95.56 105 LYS A N 1
ATOM 836 C CA . LYS A 1 105 ? -5.582 -5.429 11.736 1.00 95.56 105 LYS A CA 1
ATOM 837 C C . LYS A 1 105 ? -6.685 -4.570 12.330 1.00 95.56 105 LYS A C 1
ATOM 839 O O . LYS A 1 105 ? -6.566 -4.204 13.492 1.00 95.56 105 LYS A O 1
ATOM 844 N N . VAL A 1 106 ? -7.741 -4.273 11.578 1.00 93.50 106 VAL A N 1
ATOM 845 C CA . VAL A 1 106 ? -8.883 -3.483 12.061 1.00 93.50 106 VAL A CA 1
ATOM 846 C C . VAL A 1 106 ? -10.184 -4.258 11.891 1.00 93.50 106 VAL A C 1
ATOM 848 O O . VAL A 1 106 ? -10.357 -4.986 10.914 1.00 93.50 106 VAL A O 1
ATOM 851 N N . GLU A 1 107 ? -11.136 -4.084 12.814 1.00 91.38 107 GLU A N 1
ATOM 852 C CA . GLU A 1 107 ? -12.406 -4.822 12.749 1.00 91.38 107 GLU A CA 1
ATOM 853 C C . GLU A 1 107 ? -13.268 -4.347 11.570 1.00 91.38 107 GLU A C 1
ATOM 855 O O . GLU A 1 107 ? -13.939 -5.137 10.899 1.00 91.38 107 GLU A O 1
ATOM 860 N N . LYS A 1 108 ? -13.289 -3.028 11.342 1.00 91.44 108 LYS A N 1
ATOM 861 C CA . LYS A 1 108 ? -14.102 -2.374 10.313 1.00 91.44 108 LYS A CA 1
ATOM 862 C C . LYS A 1 108 ? -13.419 -1.108 9.813 1.00 91.44 108 LYS A C 1
ATOM 864 O O . LYS A 1 108 ? -12.891 -0.324 10.597 1.00 91.44 108 LYS A O 1
ATOM 869 N N . TYR A 1 109 ? -13.541 -0.856 8.515 1.00 94.00 109 TYR A N 1
ATOM 870 C CA . TYR A 1 109 ? -13.161 0.413 7.910 1.00 94.00 109 TYR A CA 1
ATOM 871 C C . TYR A 1 109 ? -14.130 0.808 6.797 1.00 94.00 109 TYR A C 1
ATOM 873 O O . TYR A 1 109 ? -14.942 0.011 6.325 1.00 94.00 109 TYR A O 1
ATOM 881 N N . SER A 1 110 ? -14.054 2.067 6.385 1.00 93.06 110 SER A N 1
ATOM 882 C CA . SER A 1 110 ? -14.828 2.615 5.276 1.00 93.06 110 SER A CA 1
ATOM 883 C C . SER A 1 110 ? -13.947 3.497 4.403 1.00 93.06 110 SER A C 1
ATOM 885 O O . SER A 1 110 ? -13.070 4.185 4.923 1.00 93.06 110 SER A O 1
ATOM 887 N N . VAL A 1 111 ? -14.187 3.458 3.093 1.00 92.19 111 VAL A N 1
ATOM 888 C CA . VAL A 1 111 ? -13.476 4.237 2.072 1.00 92.19 111 VAL A CA 1
ATOM 889 C C . VAL A 1 111 ? -14.501 5.047 1.283 1.00 92.19 111 VAL A C 1
ATOM 891 O O . VAL A 1 111 ? -15.542 4.521 0.888 1.00 92.19 111 VAL A O 1
ATOM 894 N N . TYR A 1 112 ? -14.207 6.323 1.059 1.00 89.62 112 TYR A N 1
ATOM 895 C CA . TYR A 1 112 ? -15.054 7.279 0.356 1.00 89.62 112 TYR A CA 1
ATOM 896 C C . TYR A 1 112 ? -14.227 8.050 -0.674 1.00 89.62 112 TYR A C 1
ATOM 898 O O . TYR A 1 112 ? -13.062 8.368 -0.438 1.00 89.62 112 TYR A O 1
ATOM 906 N N . VAL A 1 113 ? -14.860 8.403 -1.793 1.00 87.19 113 VAL A N 1
ATOM 907 C CA . VAL A 1 113 ? -14.277 9.270 -2.823 1.00 87.19 113 VAL A CA 1
ATOM 908 C C . VAL A 1 113 ? -15.073 10.566 -2.867 1.00 87.19 113 VAL A C 1
ATOM 910 O O . VAL A 1 113 ? -16.289 10.542 -3.073 1.00 87.19 113 VAL A O 1
ATOM 913 N N . PHE A 1 114 ? -14.397 11.697 -2.672 1.00 80.12 114 PHE A N 1
ATOM 914 C CA . PHE A 1 114 ? -15.003 13.018 -2.840 1.00 80.12 114 PHE A CA 1
ATOM 915 C C . PHE A 1 114 ? -14.864 13.521 -4.291 1.00 80.12 114 PHE A C 1
ATOM 917 O O . PHE A 1 114 ? -14.011 13.024 -5.027 1.00 80.12 114 PHE A O 1
ATOM 924 N N . PRO A 1 115 ? -15.670 14.517 -4.724 1.00 72.56 115 PRO A N 1
ATOM 925 C CA . PRO A 1 115 ? -15.714 15.000 -6.113 1.00 72.56 115 PRO A CA 1
ATOM 926 C C . PRO A 1 115 ? -14.382 15.487 -6.716 1.00 72.56 115 PRO A C 1
ATOM 928 O O . PRO A 1 115 ? -14.315 15.698 -7.923 1.00 72.56 115 PRO A O 1
ATOM 931 N N . GLU A 1 116 ? -13.334 15.657 -5.906 1.00 75.81 116 GLU A N 1
ATOM 932 C CA . GLU A 1 116 ? -11.998 16.117 -6.313 1.00 75.81 116 GLU A CA 1
ATOM 933 C C . GLU A 1 116 ? -10.955 14.983 -6.382 1.00 75.81 116 GLU A C 1
ATOM 935 O O . GLU A 1 116 ? -9.758 15.242 -6.353 1.00 75.81 116 GLU A O 1
ATOM 940 N N . ASN A 1 117 ? -11.393 13.719 -6.469 1.00 69.38 117 ASN A N 1
ATOM 941 C CA . ASN A 1 117 ? -10.530 12.523 -6.446 1.00 69.38 117 ASN A CA 1
ATOM 942 C C . ASN A 1 117 ? -9.710 12.359 -5.155 1.00 69.38 117 ASN A C 1
ATOM 944 O O . ASN A 1 117 ? -8.708 11.648 -5.133 1.00 69.38 117 ASN A O 1
ATOM 948 N N . LEU A 1 118 ? -10.153 12.985 -4.064 1.00 79.31 118 LEU A N 1
ATOM 949 C CA . LEU A 1 118 ? -9.552 12.806 -2.751 1.00 79.31 118 LEU A CA 1
ATOM 950 C C . LEU A 1 118 ? -10.108 11.532 -2.103 1.00 79.31 118 LEU A C 1
ATOM 952 O O . LEU A 1 118 ? -11.312 11.440 -1.825 1.00 79.31 118 LEU A O 1
ATOM 956 N N . TRP A 1 119 ? -9.233 10.560 -1.846 1.00 90.50 119 TRP A N 1
ATOM 957 C CA . TRP A 1 119 ? -9.595 9.314 -1.176 1.00 90.50 119 TRP A CA 1
ATOM 958 C C . TRP A 1 119 ? -9.580 9.523 0.327 1.00 90.50 119 TRP A C 1
ATOM 960 O O . TRP A 1 119 ? -8.574 9.936 0.890 1.00 90.50 119 TRP A O 1
ATOM 970 N N . ASN A 1 120 ? -10.705 9.243 0.974 1.00 93.38 120 ASN A N 1
ATOM 971 C CA . ASN A 1 120 ? -10.882 9.412 2.409 1.00 93.38 120 ASN A CA 1
ATOM 972 C C . ASN A 1 120 ? -11.246 8.080 3.049 1.00 93.38 120 ASN A C 1
ATOM 974 O O . ASN A 1 120 ? -12.071 7.333 2.525 1.00 93.38 120 ASN A O 1
ATOM 978 N N . GLY A 1 121 ? -10.662 7.803 4.205 1.00 93.44 121 GLY A N 1
ATOM 979 C CA . GLY A 1 121 ? -10.871 6.572 4.947 1.00 93.44 121 GLY A CA 1
ATOM 980 C C . GLY A 1 121 ? -11.199 6.845 6.401 1.00 93.44 121 GLY A C 1
ATOM 981 O O . GLY A 1 121 ? -10.785 7.857 6.970 1.00 93.44 121 GLY A O 1
ATOM 982 N N . ARG A 1 122 ? -11.956 5.936 7.008 1.00 94.94 122 ARG A N 1
ATOM 983 C CA . ARG A 1 122 ? -12.182 5.928 8.452 1.00 94.94 122 ARG A CA 1
ATOM 984 C C . ARG A 1 122 ? -12.183 4.510 8.992 1.00 94.94 122 ARG A C 1
ATOM 986 O O . ARG A 1 122 ? -12.898 3.661 8.458 1.00 94.94 122 ARG A O 1
ATOM 993 N N . ASP A 1 123 ? -11.454 4.311 10.077 1.00 94.19 123 ASP A N 1
ATOM 994 C CA . ASP A 1 123 ? -11.410 3.095 10.888 1.00 94.19 123 ASP A CA 1
ATOM 995 C C . ASP A 1 123 ? -11.491 3.453 12.388 1.00 94.19 123 ASP A C 1
ATOM 997 O O . ASP A 1 123 ? -11.872 4.570 12.763 1.00 94.19 123 ASP A O 1
ATOM 1001 N N . GLU A 1 124 ? -11.177 2.491 13.254 1.00 94.00 124 GLU A N 1
ATOM 1002 C CA . GLU A 1 124 ? -11.093 2.669 14.709 1.00 94.00 124 GLU A CA 1
ATOM 1003 C C . GLU A 1 124 ? -9.940 3.581 15.163 1.00 94.00 124 GLU A C 1
ATOM 1005 O O . GLU A 1 124 ? -10.032 4.183 16.234 1.00 94.00 124 GLU A O 1
ATOM 1010 N N . ASN A 1 125 ? -8.912 3.764 14.330 1.00 94.06 125 ASN A N 1
ATOM 1011 C CA . ASN A 1 125 ? -7.751 4.609 14.603 1.00 94.06 125 ASN A CA 1
ATOM 1012 C C . ASN A 1 125 ? -7.954 6.063 14.143 1.00 94.06 125 ASN A C 1
ATOM 1014 O O . ASN A 1 125 ? -7.152 6.931 14.494 1.00 94.06 125 ASN A O 1
ATOM 1018 N N . GLY A 1 126 ? -9.009 6.367 13.379 1.00 94.38 126 GLY A N 1
ATOM 1019 C CA . GLY A 1 126 ? -9.454 7.725 13.041 1.00 94.38 126 GLY A CA 1
ATOM 1020 C C . GLY A 1 126 ? -9.718 7.931 11.547 1.00 94.38 126 GLY A C 1
ATOM 1021 O O . GLY A 1 126 ? -10.081 6.999 10.837 1.00 94.38 126 GLY A O 1
ATOM 1022 N N . THR A 1 127 ? -9.595 9.174 11.067 1.00 95.00 127 THR A N 1
ATOM 1023 C CA . THR A 1 127 ? -9.756 9.520 9.640 1.00 95.00 127 THR A CA 1
ATOM 1024 C C . THR A 1 127 ? -8.412 9.660 8.940 1.00 95.00 127 THR A C 1
ATOM 1026 O O . THR A 1 127 ? -7.460 10.158 9.541 1.00 95.00 127 THR A O 1
ATOM 1029 N N . ALA A 1 128 ? -8.333 9.225 7.686 1.00 95.19 128 ALA A N 1
ATOM 1030 C CA . ALA A 1 128 ? -7.144 9.284 6.840 1.00 95.19 128 ALA A CA 1
ATOM 1031 C C . ALA A 1 128 ? -7.498 9.787 5.436 1.00 95.19 128 ALA A C 1
ATOM 1033 O O . ALA A 1 128 ? -8.631 9.621 4.981 1.00 95.19 128 ALA A O 1
ATOM 1034 N N . GLU A 1 129 ? -6.513 10.352 4.748 1.00 94.69 129 GLU A N 1
ATOM 1035 C CA . GLU A 1 129 ? -6.628 10.824 3.370 1.00 94.69 129 GLU A CA 1
ATOM 1036 C C . GLU A 1 129 ? -5.478 10.259 2.535 1.00 94.69 129 GLU A C 1
ATOM 1038 O O . GLU A 1 129 ? -4.368 10.103 3.040 1.00 94.69 129 GLU A O 1
ATOM 1043 N N . GLY A 1 130 ? -5.737 9.948 1.265 1.00 92.00 130 GLY A N 1
ATOM 1044 C CA . GLY A 1 130 ? -4.741 9.433 0.329 1.00 92.00 130 GLY A CA 1
ATOM 1045 C C . GLY A 1 130 ? -4.909 10.018 -1.072 1.00 92.00 130 GLY A C 1
ATOM 1046 O O . GLY A 1 130 ? -6.010 10.378 -1.492 1.00 92.00 130 GLY A O 1
ATOM 1047 N N . SER A 1 131 ? -3.802 10.100 -1.813 1.00 91.69 131 SER A N 1
ATOM 1048 C CA . SER A 1 131 ? -3.795 10.570 -3.208 1.00 91.69 131 SER A CA 1
ATOM 1049 C C . SER A 1 131 ? -4.396 9.560 -4.193 1.00 91.69 131 SER A C 1
ATOM 1051 O O . SER A 1 131 ? -4.873 9.942 -5.256 1.00 91.69 131 SER A O 1
ATOM 1053 N N . ASN A 1 132 ? -4.403 8.277 -3.829 1.00 91.94 132 ASN A N 1
ATOM 1054 C CA . ASN A 1 132 ? -5.135 7.203 -4.492 1.00 91.94 132 ASN A CA 1
ATOM 1055 C C . ASN A 1 132 ? -5.647 6.207 -3.427 1.00 91.94 132 ASN A C 1
ATOM 1057 O O . ASN A 1 132 ? -5.309 6.323 -2.243 1.00 91.94 132 ASN A O 1
ATOM 1061 N N . GLU A 1 133 ? -6.465 5.232 -3.827 1.00 93.88 133 GLU A N 1
ATOM 1062 C CA . GLU A 1 133 ? -7.040 4.263 -2.885 1.00 93.88 133 GLU A CA 1
ATOM 1063 C C . GLU A 1 133 ? -5.979 3.386 -2.205 1.00 93.88 133 GLU A C 1
ATOM 1065 O O . GLU A 1 133 ? -6.092 3.094 -1.014 1.00 93.88 133 GLU A O 1
ATOM 1070 N N . ALA A 1 134 ? -4.944 2.971 -2.939 1.00 95.62 134 ALA A N 1
ATOM 1071 C CA . ALA A 1 134 ? -3.886 2.129 -2.392 1.00 95.62 134 ALA A CA 1
ATOM 1072 C C . ALA A 1 134 ? -3.106 2.882 -1.303 1.00 95.62 134 ALA A C 1
ATOM 1074 O O . ALA A 1 134 ? -2.950 2.381 -0.196 1.00 95.62 134 ALA A O 1
ATOM 1075 N N . ASN A 1 135 ? -2.724 4.131 -1.560 1.00 96.06 135 ASN A N 1
ATOM 1076 C CA . ASN A 1 135 ? -2.084 5.010 -0.586 1.00 96.06 135 ASN A CA 1
ATOM 1077 C C . ASN A 1 135 ? -2.959 5.221 0.650 1.00 96.06 135 ASN A C 1
ATOM 1079 O O . ASN A 1 135 ? -2.467 5.104 1.767 1.00 96.06 135 ASN A O 1
ATOM 1083 N N . LEU A 1 136 ? -4.263 5.463 0.471 1.00 96.50 136 LEU A N 1
ATOM 1084 C CA . LEU A 1 136 ? -5.180 5.580 1.604 1.00 96.50 136 LEU A CA 1
ATOM 1085 C C . LEU A 1 136 ? -5.157 4.316 2.477 1.00 96.50 136 LEU A C 1
ATOM 1087 O O . LEU A 1 136 ? -5.014 4.409 3.695 1.00 96.50 136 LEU A O 1
ATOM 1091 N N . ARG A 1 137 ? -5.291 3.132 1.869 1.00 96.81 137 ARG A N 1
ATOM 1092 C CA . ARG A 1 137 ? -5.303 1.863 2.612 1.00 96.81 137 ARG A CA 1
ATOM 1093 C C . ARG A 1 137 ? -3.957 1.577 3.279 1.00 96.81 137 ARG A C 1
ATOM 1095 O O . ARG A 1 137 ? -3.948 1.074 4.398 1.00 96.81 137 ARG A O 1
ATOM 1102 N N . ALA A 1 138 ? -2.846 1.934 2.635 1.00 97.88 138 ALA A N 1
ATOM 1103 C CA . ALA A 1 138 ? -1.514 1.818 3.219 1.00 97.88 138 ALA A CA 1
ATOM 1104 C C . ALA A 1 138 ? -1.372 2.702 4.466 1.00 97.88 138 ALA A C 1
ATOM 1106 O O . ALA A 1 138 ? -0.958 2.202 5.506 1.00 97.88 138 ALA A O 1
ATOM 1107 N N . ILE A 1 139 ? -1.812 3.965 4.409 1.00 97.62 139 ILE A N 1
ATOM 1108 C CA . ILE A 1 139 ? -1.810 4.886 5.560 1.00 97.62 139 ILE A CA 1
ATOM 1109 C C . ILE A 1 139 ? -2.631 4.322 6.726 1.00 97.62 139 ILE A C 1
ATOM 1111 O O . ILE A 1 139 ? -2.205 4.377 7.879 1.00 97.62 139 ILE A O 1
ATOM 1115 N N . MET A 1 140 ? -3.818 3.779 6.442 1.00 97.81 140 MET A N 1
ATOM 1116 C CA . MET A 1 140 ? -4.669 3.170 7.471 1.00 97.81 140 MET A CA 1
ATOM 1117 C C . MET A 1 140 ? -3.994 1.950 8.109 1.00 97.81 140 MET A C 1
ATOM 1119 O O . MET A 1 140 ? -3.994 1.8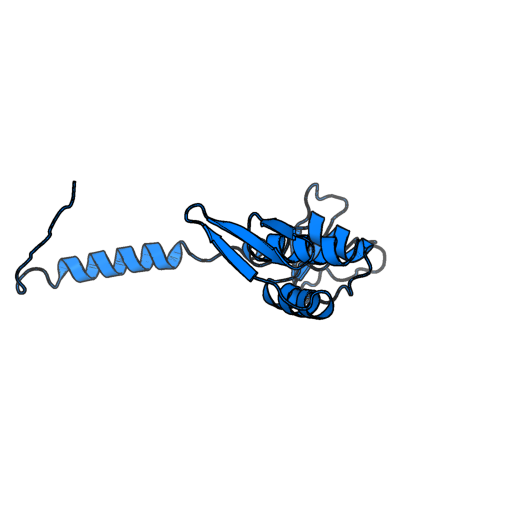12 9.330 1.00 97.81 140 MET A O 1
ATOM 1123 N N . LEU A 1 141 ? -3.360 1.100 7.298 1.00 98.06 141 LEU A N 1
ATOM 1124 C CA . LEU A 1 141 ? -2.633 -0.072 7.778 1.00 98.06 141 LEU A CA 1
ATOM 1125 C C . LEU A 1 141 ? -1.406 0.309 8.619 1.00 98.06 141 LEU A C 1
ATOM 1127 O O . LEU A 1 141 ? -1.234 -0.237 9.703 1.00 98.06 141 LEU A O 1
ATOM 1131 N N . ILE A 1 142 ? -0.598 1.268 8.163 1.00 98.19 142 ILE A N 1
ATOM 1132 C CA . ILE A 1 142 ? 0.558 1.811 8.897 1.00 98.19 142 ILE A CA 1
ATOM 1133 C C . ILE A 1 142 ? 0.134 2.276 10.291 1.00 98.19 142 ILE A C 1
ATOM 1135 O O . ILE A 1 142 ? 0.739 1.892 11.291 1.00 98.19 142 ILE A O 1
ATOM 1139 N N . ARG A 1 143 ? -0.964 3.034 10.379 1.00 97.06 143 ARG A N 1
ATOM 1140 C CA . ARG A 1 143 ? -1.512 3.507 11.658 1.00 97.06 143 ARG A CA 1
ATOM 1141 C C . ARG A 1 143 ? -2.003 2.388 12.562 1.00 97.06 143 ARG A C 1
ATOM 1143 O O . ARG A 1 143 ? -1.907 2.527 13.770 1.00 97.06 143 ARG A O 1
ATOM 1150 N N . ALA A 1 144 ? -2.550 1.315 11.999 1.00 96.44 144 ALA A N 1
ATOM 1151 C CA . ALA A 1 144 ? -2.986 0.158 12.777 1.00 96.44 144 ALA A CA 1
ATOM 1152 C C . ALA A 1 144 ? -1.807 -0.692 13.296 1.00 96.44 144 ALA A C 1
ATOM 1154 O O . ALA A 1 144 ? -2.001 -1.540 14.165 1.00 96.44 144 ALA A O 1
ATOM 1155 N N . LEU A 1 145 ? -0.604 -0.498 12.745 1.00 96.19 145 LEU A N 1
ATOM 1156 C CA . LEU A 1 145 ? 0.618 -1.223 13.103 1.00 96.19 145 LEU A CA 1
ATOM 1157 C C . LEU A 1 145 ? 1.584 -0.418 13.990 1.00 96.19 145 LEU A C 1
ATOM 1159 O O . LEU A 1 145 ? 2.479 -1.026 14.577 1.00 96.19 145 LEU A O 1
ATOM 1163 N N . SER A 1 146 ? 1.421 0.907 14.060 1.00 92.00 146 SER A N 1
ATOM 1164 C CA . SER A 1 146 ? 2.265 1.840 14.831 1.00 92.00 146 SER A CA 1
ATOM 1165 C C . SER A 1 146 ? 1.746 2.045 16.251 1.00 92.00 146 SER A C 1
ATOM 1167 O O . SER A 1 146 ? 2.583 2.105 17.179 1.00 92.00 146 SER A O 1
#

pLDDT: mean 78.51, std 20.1, range [28.53, 98.19]